Protein AF-A0A094F3H6-F1 (afdb_monomer_lite)

Radius of gyration: 15.0 Å; chains: 1; bounding box: 33×29×41 Å

Sequence (139 aa):
EIAIQAEQYRLVCSAEIEGRRPEWKEWVLVESKRRTVTVLFIMHLLFDIKPEQRARSKVGLSVLPLPAHKHLWEAATESEWIEKYDEMLRARDGRSFLRYADLMALGRGHGGDKMNDLNSWMVSGDAFGMLVLMAANSL

Foldseek 3Di:
DLVVLLVVQLLDDPCLVVLHDDQLVSVLVSLVVLLVVLVVLLVVVVVDDDPVVNVVSVSNQQPHAQRDFPQLNVPPDRVSNVVVSVVVSVVCVPPHGHGPVLLLCVLVVNNPPCVVVVVVRCVRHDPSSVVSNVSSNPD

Secondary structure (DSSP, 8-state):
-HHHHHHTTT-S-HHHHTTSPPPHHHHHHHHHHHHHHHHHHHHHHHT---HHHHHHHHHHHHTSBPPPPHHHHS--SHHHHHHHHHHHHHHHTTPPPPBHHHHHHHTTT--GGGHHHHHHHHHT--HHHHHHHHHHHH-

Structure (mmCIF, N/CA/C/O backbone):
data_AF-A0A094F3H6-F1
#
_entry.id   AF-A0A094F3H6-F1
#
loop_
_atom_site.group_PDB
_atom_site.id
_atom_site.type_symbol
_atom_site.label_atom_id
_atom_site.label_alt_id
_atom_site.label_comp_id
_atom_site.label_asym_id
_atom_site.label_entity_id
_atom_site.label_seq_id
_atom_site.pdbx_PDB_ins_code
_atom_site.Cartn_x
_atom_site.Cartn_y
_atom_site.Cartn_z
_atom_site.occupancy
_atom_site.B_iso_or_equiv
_atom_site.auth_seq_id
_atom_site.auth_comp_id
_atom_site.auth_asym_id
_atom_site.auth_atom_id
_atom_site.pdbx_PDB_model_num
ATOM 1 N N . GLU A 1 1 ? -8.931 -7.160 -20.844 1.00 39.62 1 GLU A N 1
ATOM 2 C CA . GLU A 1 1 ? -7.866 -8.172 -20.644 1.00 39.62 1 GLU A CA 1
ATOM 3 C C . GLU A 1 1 ? -6.913 -7.903 -19.477 1.00 39.62 1 GLU A C 1
ATOM 5 O O . GLU A 1 1 ? -6.710 -8.819 -18.699 1.00 39.62 1 GLU A O 1
ATOM 10 N N . ILE A 1 2 ? -6.371 -6.694 -19.263 1.00 40.31 2 ILE A N 1
ATOM 11 C CA . ILE A 1 2 ? -5.413 -6.435 -18.153 1.00 40.31 2 ILE A CA 1
ATOM 12 C C . ILE A 1 2 ? -6.094 -6.332 -16.771 1.00 40.31 2 ILE A C 1
ATOM 14 O O . ILE A 1 2 ? -5.558 -6.832 -15.785 1.00 40.31 2 ILE A O 1
ATOM 18 N N . ALA A 1 3 ? -7.311 -5.779 -16.701 1.00 45.62 3 ALA A N 1
ATOM 19 C CA . ALA A 1 3 ? -8.130 -5.795 -15.481 1.00 45.62 3 ALA A CA 1
ATOM 20 C C . ALA A 1 3 ? -8.424 -7.232 -14.996 1.00 45.62 3 ALA A C 1
ATOM 22 O O . ALA A 1 3 ? -8.399 -7.496 -13.801 1.00 45.62 3 ALA A O 1
ATOM 23 N N . ILE A 1 4 ? -8.555 -8.179 -15.935 1.00 42.59 4 ILE A N 1
ATOM 24 C CA . ILE A 1 4 ? -8.835 -9.600 -15.671 1.00 42.59 4 ILE A CA 1
ATOM 25 C C . ILE A 1 4 ? -7.625 -10.302 -15.018 1.00 42.59 4 ILE A C 1
ATOM 27 O O . ILE A 1 4 ? -7.812 -11.229 -14.235 1.00 42.59 4 ILE A O 1
ATOM 31 N N . GLN A 1 5 ? -6.385 -9.846 -15.260 1.00 44.06 5 GLN A N 1
ATOM 32 C CA . GLN A 1 5 ? -5.193 -10.435 -14.627 1.00 44.06 5 GLN A CA 1
ATOM 33 C C . GLN A 1 5 ? -4.901 -9.886 -13.225 1.00 44.06 5 GLN A C 1
ATOM 35 O O . GLN A 1 5 ? -4.447 -10.639 -12.369 1.00 44.06 5 GLN A O 1
ATOM 40 N N . ALA A 1 6 ? -5.181 -8.608 -12.950 1.00 45.03 6 ALA A N 1
ATOM 41 C CA . ALA A 1 6 ? -5.060 -8.066 -11.590 1.00 45.03 6 ALA A CA 1
ATOM 42 C C . ALA A 1 6 ? -6.150 -8.627 -10.653 1.00 45.03 6 ALA A C 1
ATOM 44 O O . ALA A 1 6 ? -5.896 -8.889 -9.475 1.00 45.03 6 ALA A O 1
ATOM 45 N N . GLU A 1 7 ? -7.337 -8.889 -11.206 1.00 45.81 7 GLU A N 1
ATOM 46 C CA . GLU A 1 7 ? -8.470 -9.518 -10.524 1.00 45.81 7 GLU A CA 1
ATOM 47 C C . GLU A 1 7 ? -8.245 -11.026 -10.274 1.00 45.81 7 GLU A C 1
ATOM 49 O O . GLU A 1 7 ? -8.686 -11.555 -9.253 1.00 45.81 7 GLU A O 1
ATOM 54 N N . GLN A 1 8 ? -7.445 -11.703 -11.115 1.00 51.12 8 GLN A N 1
ATOM 55 C CA . GLN A 1 8 ? -7.095 -13.126 -10.959 1.00 51.12 8 GLN A CA 1
ATOM 56 C C . GLN A 1 8 ? -6.306 -13.457 -9.679 1.00 51.12 8 GLN A C 1
ATOM 58 O O . GLN A 1 8 ? -6.371 -14.596 -9.217 1.00 51.12 8 GLN A O 1
ATOM 63 N N . TYR A 1 9 ? -5.596 -12.497 -9.074 1.00 57.53 9 TYR A N 1
ATOM 64 C CA . TYR A 1 9 ? -4.731 -12.766 -7.913 1.00 57.53 9 TYR A CA 1
ATOM 65 C C . TYR A 1 9 ? -5.235 -12.190 -6.583 1.00 57.53 9 TYR A C 1
ATOM 67 O O . TYR A 1 9 ? -4.590 -12.412 -5.555 1.00 57.53 9 TYR A O 1
ATOM 75 N N . ARG A 1 10 ? -6.382 -11.485 -6.564 1.00 74.50 10 ARG A N 1
ATOM 76 C CA . ARG A 1 10 ? -6.926 -10.829 -5.353 1.00 74.50 10 ARG A CA 1
ATOM 77 C C . ARG A 1 10 ? -5.860 -10.011 -4.604 1.00 74.50 10 ARG A C 1
ATOM 79 O O . ARG A 1 10 ? -5.663 -10.172 -3.400 1.00 74.50 10 ARG A O 1
ATOM 86 N N . LEU A 1 11 ? -5.132 -9.175 -5.348 1.00 85.94 11 LEU A N 1
ATOM 87 C CA . LEU A 1 11 ? -4.057 -8.317 -4.824 1.00 85.94 11 LEU A CA 1
ATOM 88 C C . LEU A 1 11 ? -4.557 -6.931 -4.388 1.00 85.94 11 LEU A C 1
ATOM 90 O O . LEU A 1 11 ? -3.771 -6.092 -3.961 1.00 85.94 11 LEU A O 1
ATOM 94 N N . VAL A 1 12 ? -5.858 -6.676 -4.479 1.00 86.81 12 VAL A N 1
ATOM 95 C CA . VAL A 1 12 ? -6.508 -5.461 -3.980 1.00 86.81 12 VAL A CA 1
ATOM 96 C C . VAL A 1 12 ? -7.836 -5.868 -3.351 1.00 86.81 12 VAL A C 1
ATOM 98 O O . VAL A 1 12 ? -8.530 -6.722 -3.907 1.00 86.81 12 VAL A O 1
ATOM 101 N N . CYS A 1 13 ? -8.179 -5.302 -2.193 1.00 90.00 13 CYS A N 1
ATOM 102 C CA . CYS A 1 13 ? -9.484 -5.538 -1.575 1.00 90.00 13 CYS A CA 1
ATOM 103 C C . CYS A 1 13 ? -10.584 -4.850 -2.396 1.00 90.00 13 CYS A C 1
ATOM 105 O O . CYS A 1 13 ? -10.386 -3.737 -2.882 1.00 90.00 13 CYS A O 1
ATOM 107 N N . SER A 1 14 ? -11.780 -5.437 -2.487 1.00 87.75 14 SER A N 1
ATOM 108 C CA . SER A 1 14 ? -12.906 -4.794 -3.188 1.00 87.75 14 SER A CA 1
ATOM 109 C C . SER A 1 14 ? -13.243 -3.420 -2.595 1.00 87.75 14 SER A C 1
ATOM 111 O O . SER A 1 14 ? -13.464 -2.465 -3.334 1.00 87.75 14 SER A O 1
ATOM 113 N N . ALA A 1 15 ? -13.169 -3.279 -1.267 1.00 90.25 15 ALA A N 1
ATOM 114 C CA . ALA A 1 15 ? -13.367 -1.990 -0.607 1.00 90.25 15 ALA A CA 1
ATOM 115 C C . ALA A 1 15 ? -12.309 -0.944 -1.011 1.00 90.25 15 ALA A C 1
ATOM 117 O O . ALA A 1 15 ? -12.667 0.211 -1.214 1.00 90.25 15 ALA A O 1
ATOM 118 N N . GLU A 1 16 ? -11.041 -1.334 -1.210 1.00 88.38 16 GLU A N 1
ATOM 119 C CA . GLU A 1 16 ? -9.990 -0.414 -1.679 1.00 88.38 16 GLU A CA 1
ATOM 120 C C . GLU A 1 16 ? -10.310 0.131 -3.081 1.00 88.38 16 GLU A C 1
ATOM 122 O O . GLU A 1 16 ? -10.097 1.317 -3.344 1.00 88.38 16 GLU A O 1
ATOM 127 N N . ILE A 1 17 ? -10.862 -0.708 -3.965 1.00 83.94 17 ILE A N 1
ATOM 128 C CA . ILE A 1 17 ? -11.283 -0.313 -5.322 1.00 83.94 17 ILE A CA 1
ATOM 129 C C . ILE A 1 17 ? -12.407 0.726 -5.255 1.00 83.94 17 ILE A C 1
ATOM 131 O O . ILE A 1 17 ? -12.401 1.703 -6.000 1.00 83.94 17 ILE A O 1
ATOM 135 N N . GLU A 1 18 ? -13.338 0.547 -4.323 1.00 86.06 18 GLU A N 1
ATOM 136 C CA . GLU A 1 18 ? -14.451 1.468 -4.081 1.00 86.06 18 GLU A CA 1
ATOM 137 C C . GLU A 1 18 ? -14.053 2.706 -3.259 1.00 86.06 18 GLU A C 1
ATOM 139 O O . GLU A 1 18 ? -14.896 3.545 -2.947 1.00 86.06 18 GLU A O 1
ATOM 144 N N . GLY A 1 19 ? -12.777 2.834 -2.875 1.00 86.25 19 GLY A N 1
ATOM 145 C CA . GLY A 1 19 ? -12.295 3.935 -2.040 1.00 86.25 19 GLY A CA 1
ATOM 146 C C . GLY A 1 19 ? -12.800 3.891 -0.595 1.00 86.25 19 GLY A C 1
ATOM 147 O O . GLY A 1 19 ? -12.777 4.911 0.091 1.00 86.25 19 GLY A O 1
ATOM 148 N N . ARG A 1 20 ? -13.244 2.722 -0.130 1.00 91.25 20 ARG A N 1
ATOM 149 C CA . ARG A 1 20 ? -13.688 2.458 1.240 1.00 91.25 20 ARG A CA 1
ATOM 150 C C . ARG A 1 20 ? -12.604 1.725 2.025 1.00 91.25 20 ARG A C 1
ATOM 152 O O . ARG A 1 20 ? -11.684 1.134 1.463 1.00 91.25 20 ARG A O 1
ATOM 159 N N . ARG A 1 21 ? -12.738 1.738 3.348 1.00 94.88 21 ARG A N 1
ATOM 160 C CA . ARG A 1 21 ? -11.886 0.943 4.230 1.00 94.88 21 ARG A CA 1
ATOM 161 C C . ARG A 1 21 ? -12.279 -0.544 4.150 1.00 94.88 21 ARG A C 1
ATOM 163 O O . ARG A 1 21 ? -13.456 -0.845 4.347 1.00 94.88 21 ARG A O 1
ATOM 170 N N . PRO A 1 22 ? -11.342 -1.458 3.852 1.00 96.06 22 PRO A N 1
ATOM 171 C CA . PRO A 1 22 ? -11.562 -2.902 3.951 1.00 96.06 22 PRO A CA 1
ATOM 172 C C . PRO A 1 22 ? -11.579 -3.396 5.403 1.00 96.06 22 PRO A C 1
ATOM 174 O O . PRO A 1 22 ? -11.209 -2.671 6.323 1.00 96.06 22 PRO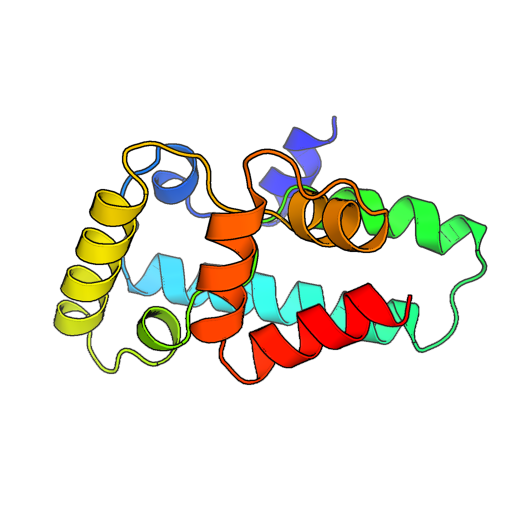 A O 1
ATOM 177 N N . GLU A 1 23 ? -11.953 -4.658 5.603 1.00 97.00 23 GLU A N 1
ATOM 178 C CA . GLU A 1 23 ? -11.761 -5.340 6.886 1.00 97.00 23 GLU A CA 1
ATOM 179 C C . GLU A 1 23 ? -10.263 -5.520 7.166 1.00 97.00 23 GLU A C 1
ATOM 181 O O . GLU A 1 23 ? -9.507 -5.924 6.276 1.00 97.00 23 GLU A O 1
ATOM 186 N N . TRP A 1 24 ? -9.815 -5.267 8.400 1.00 97.69 24 TRP A N 1
ATOM 187 C CA . TRP A 1 24 ? -8.381 -5.226 8.715 1.00 97.69 24 TRP A CA 1
ATOM 188 C C . TRP A 1 24 ? -7.665 -6.536 8.373 1.00 97.69 24 TRP A C 1
ATOM 190 O O . TRP A 1 24 ? -6.625 -6.539 7.717 1.00 97.69 24 TRP A O 1
ATOM 200 N N . LYS A 1 25 ? -8.254 -7.676 8.748 1.00 96.94 25 LYS A N 1
ATOM 201 C CA . LYS A 1 25 ? -7.673 -9.003 8.480 1.00 96.94 25 LYS A CA 1
ATOM 202 C C . LYS A 1 25 ? -7.583 -9.319 6.989 1.00 96.94 25 LYS A C 1
ATOM 204 O O . LYS A 1 25 ? -6.612 -9.935 6.549 1.00 96.94 25 LYS A O 1
ATOM 209 N N . GLU A 1 26 ? -8.587 -8.912 6.215 1.00 95.75 26 GLU A N 1
ATOM 210 C CA . GLU A 1 26 ? -8.567 -9.062 4.759 1.00 95.75 26 GLU A CA 1
ATOM 211 C C . GLU A 1 26 ? -7.453 -8.202 4.162 1.00 95.75 26 GLU A C 1
ATOM 213 O O . GLU A 1 26 ? -6.648 -8.688 3.365 1.00 95.75 26 GLU A O 1
ATOM 218 N N . TRP A 1 27 ? -7.363 -6.951 4.607 1.00 96.62 27 TRP A N 1
ATOM 219 C CA . TRP A 1 27 ? -6.353 -6.014 4.150 1.00 96.62 27 TRP A CA 1
ATOM 220 C C . TRP A 1 27 ? -4.934 -6.489 4.444 1.00 96.62 27 TRP A C 1
ATOM 222 O O . TRP A 1 27 ? -4.104 -6.491 3.541 1.00 96.62 27 TRP A O 1
ATOM 232 N N . VAL A 1 28 ? -4.658 -6.966 5.662 1.00 97.00 28 VAL A N 1
ATOM 233 C CA . VAL A 1 28 ? -3.337 -7.501 6.032 1.00 97.00 28 VAL A CA 1
ATOM 234 C C . VAL A 1 28 ? -2.954 -8.668 5.122 1.00 97.00 28 VAL A C 1
ATOM 236 O O . VAL A 1 28 ? -1.818 -8.732 4.647 1.00 97.00 28 VAL A O 1
ATOM 239 N N . LEU A 1 29 ? -3.892 -9.574 4.823 1.00 95.56 29 LEU A N 1
ATOM 240 C CA . LEU A 1 29 ? -3.648 -10.701 3.921 1.00 95.56 29 LEU A CA 1
ATOM 241 C C . LEU A 1 29 ? -3.343 -10.228 2.493 1.00 95.56 29 LEU A C 1
ATOM 243 O O . LEU A 1 29 ? -2.429 -10.747 1.848 1.00 95.56 29 LEU A O 1
ATOM 247 N N . VAL A 1 30 ? -4.109 -9.266 1.984 1.00 94.12 30 VAL A N 1
ATOM 248 C CA . VAL A 1 30 ? -3.945 -8.738 0.625 1.00 94.12 30 VAL A CA 1
ATOM 249 C C . VAL A 1 30 ? -2.656 -7.922 0.493 1.00 94.12 30 VAL A C 1
ATOM 251 O O . VAL A 1 30 ? -1.902 -8.135 -0.456 1.00 94.12 30 VAL A O 1
ATOM 254 N N . GLU A 1 31 ? -2.343 -7.064 1.461 1.00 95.38 31 GLU A N 1
ATOM 255 C CA . GLU A 1 31 ? -1.099 -6.291 1.508 1.00 95.38 31 GLU A CA 1
ATOM 256 C C . GLU A 1 31 ? 0.124 -7.210 1.620 1.00 95.38 31 GLU A C 1
ATOM 258 O O . GLU A 1 31 ? 1.104 -7.028 0.897 1.00 95.38 31 GLU A O 1
ATOM 263 N N . SER A 1 32 ? 0.038 -8.268 2.434 1.00 96.00 32 SER A N 1
ATOM 264 C CA . SER A 1 32 ? 1.068 -9.313 2.502 1.00 96.00 32 SER A CA 1
ATOM 265 C C . SER A 1 32 ? 1.321 -9.938 1.129 1.00 96.00 32 SER A C 1
ATOM 267 O O . SER A 1 32 ? 2.466 -10.011 0.682 1.00 96.00 32 SER A O 1
ATOM 269 N N . LYS A 1 33 ? 0.258 -10.332 0.414 1.00 92.69 33 LYS A N 1
ATOM 270 C CA . LYS A 1 33 ? 0.374 -10.897 -0.940 1.00 92.69 33 LYS A CA 1
ATOM 271 C C . LYS A 1 33 ? 0.994 -9.911 -1.923 1.00 92.69 33 LYS A C 1
ATOM 273 O O . LYS A 1 33 ? 1.880 -10.309 -2.679 1.00 92.69 33 LYS A O 1
ATOM 278 N N . ARG A 1 34 ? 0.568 -8.640 -1.904 1.00 91.88 34 ARG A N 1
ATOM 279 C CA . ARG A 1 34 ? 1.160 -7.580 -2.736 1.00 91.88 34 ARG A CA 1
ATOM 280 C C . ARG A 1 34 ? 2.660 -7.483 -2.496 1.00 91.88 34 ARG A C 1
ATOM 282 O O . ARG A 1 34 ? 3.432 -7.576 -3.445 1.00 91.8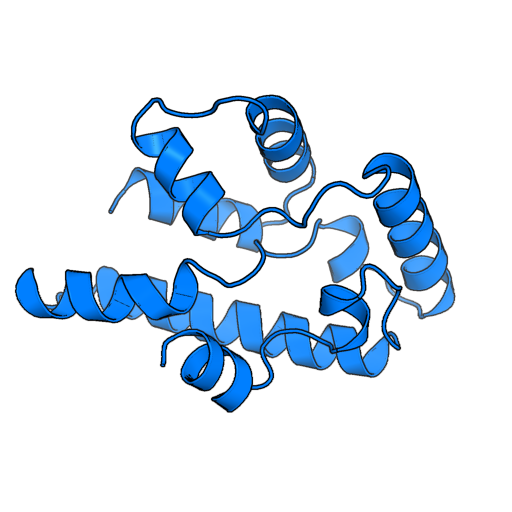8 34 ARG A O 1
ATOM 289 N N . ARG A 1 35 ? 3.078 -7.376 -1.233 1.00 94.88 35 ARG A N 1
ATOM 290 C CA . ARG A 1 35 ? 4.491 -7.279 -0.846 1.00 94.88 35 ARG A CA 1
ATOM 291 C C . ARG A 1 35 ? 5.296 -8.501 -1.296 1.00 94.88 35 ARG A C 1
ATOM 293 O O . ARG A 1 35 ? 6.382 -8.347 -1.854 1.00 94.88 35 ARG A O 1
ATOM 300 N N . THR A 1 36 ? 4.752 -9.710 -1.146 1.00 93.19 36 THR A N 1
ATOM 301 C CA . THR A 1 36 ? 5.396 -10.940 -1.635 1.00 93.19 36 THR A CA 1
ATOM 302 C C . THR A 1 36 ? 5.578 -10.932 -3.153 1.00 93.19 36 THR A C 1
ATOM 304 O O . THR A 1 36 ? 6.689 -11.153 -3.633 1.00 93.19 36 THR A O 1
ATOM 307 N N . VAL A 1 37 ? 4.519 -10.651 -3.918 1.00 88.06 37 VAL A N 1
ATOM 308 C CA . VAL A 1 37 ? 4.578 -10.614 -5.390 1.00 88.06 37 VAL A CA 1
ATOM 309 C C . VAL A 1 37 ? 5.558 -9.544 -5.869 1.00 88.06 37 VAL A C 1
ATOM 311 O O . VAL A 1 37 ? 6.364 -9.808 -6.760 1.00 88.06 37 VAL A O 1
ATOM 314 N N . THR A 1 38 ? 5.555 -8.369 -5.240 1.00 89.56 38 THR A N 1
ATOM 315 C CA . THR A 1 38 ? 6.498 -7.291 -5.548 1.00 89.56 38 THR A CA 1
ATOM 316 C C . THR A 1 38 ? 7.946 -7.712 -5.305 1.00 89.56 38 THR A C 1
ATOM 318 O O . THR A 1 38 ? 8.788 -7.465 -6.163 1.00 89.56 38 THR A O 1
ATOM 321 N N . VAL A 1 39 ? 8.272 -8.369 -4.185 1.00 91.31 39 VAL A N 1
ATOM 322 C CA . VAL A 1 39 ? 9.648 -8.846 -3.943 1.00 91.31 39 VAL A CA 1
ATOM 323 C C . VAL A 1 39 ? 10.057 -9.904 -4.952 1.00 91.31 39 VAL A C 1
ATOM 325 O O . VAL A 1 39 ? 11.154 -9.815 -5.497 1.00 91.31 39 VAL A O 1
ATOM 328 N N . LEU A 1 40 ? 9.187 -10.873 -5.243 1.00 86.56 40 LEU A N 1
ATOM 329 C CA . LEU A 1 40 ? 9.464 -11.889 -6.262 1.00 86.56 40 LEU A CA 1
ATOM 330 C C . LEU A 1 40 ? 9.737 -11.246 -7.620 1.00 86.56 40 LEU A C 1
ATOM 332 O O . LEU A 1 40 ? 10.654 -11.660 -8.325 1.00 86.56 40 LEU A O 1
ATOM 336 N N . PHE A 1 41 ? 8.989 -10.201 -7.960 1.00 82.81 41 PHE A N 1
ATOM 337 C CA . PHE A 1 41 ? 9.216 -9.438 -9.173 1.00 82.81 41 PHE A CA 1
ATOM 338 C C . PHE A 1 41 ? 10.546 -8.674 -9.155 1.00 82.81 41 PHE A C 1
ATOM 340 O O . PHE A 1 41 ? 11.285 -8.734 -10.133 1.00 82.81 41 PHE A O 1
ATOM 347 N N . ILE A 1 42 ? 10.885 -7.983 -8.062 1.00 84.75 42 ILE A N 1
ATOM 348 C CA . ILE A 1 42 ? 12.175 -7.286 -7.931 1.00 84.75 42 ILE A CA 1
ATOM 349 C C . ILE A 1 42 ? 13.325 -8.289 -8.079 1.00 84.75 42 ILE A C 1
ATOM 351 O O . ILE A 1 42 ? 14.231 -8.062 -8.875 1.00 84.75 42 ILE A O 1
ATOM 355 N N . MET A 1 43 ? 13.255 -9.432 -7.392 1.00 84.38 43 MET A N 1
ATOM 356 C CA . MET A 1 43 ? 14.239 -10.511 -7.521 1.00 84.38 43 MET A CA 1
ATOM 357 C C . MET A 1 43 ? 14.327 -11.016 -8.964 1.00 84.38 43 MET A C 1
ATOM 359 O O . MET A 1 43 ? 15.416 -11.134 -9.514 1.00 84.38 43 MET A O 1
ATOM 363 N N . HIS A 1 44 ? 13.188 -11.252 -9.611 1.00 78.25 44 HIS A N 1
ATOM 364 C CA . HIS A 1 44 ? 13.127 -11.668 -11.009 1.00 78.25 44 HIS A CA 1
ATOM 365 C C . HIS A 1 44 ? 13.772 -10.654 -11.968 1.00 78.25 44 HIS A C 1
ATOM 367 O O . HIS A 1 44 ? 14.383 -11.049 -12.958 1.00 78.25 44 HIS A O 1
ATOM 373 N N . LEU A 1 45 ? 13.670 -9.353 -11.680 1.00 76.56 45 LEU A N 1
ATOM 374 C CA . LEU A 1 45 ? 14.351 -8.318 -12.456 1.00 76.56 45 LEU A CA 1
ATOM 375 C C . LEU A 1 45 ? 15.863 -8.271 -12.202 1.00 76.56 45 LEU A C 1
ATOM 377 O O . LEU A 1 45 ? 16.607 -7.979 -13.138 1.00 76.56 45 LEU A O 1
ATOM 381 N N . LEU A 1 46 ? 16.306 -8.556 -10.975 1.00 78.25 46 LEU A N 1
ATOM 382 C CA . LEU A 1 46 ? 17.721 -8.574 -10.592 1.00 78.25 46 LEU A CA 1
ATOM 383 C C . LEU A 1 46 ? 18.465 -9.810 -11.121 1.00 78.25 46 LEU A C 1
ATOM 385 O O . LEU A 1 46 ? 19.615 -9.691 -11.530 1.00 78.25 46 LEU A O 1
ATOM 389 N N . PHE A 1 47 ? 17.817 -10.979 -11.150 1.00 76.19 47 PHE A N 1
ATOM 390 C CA . PHE A 1 47 ? 18.424 -12.264 -11.542 1.00 76.19 47 PHE A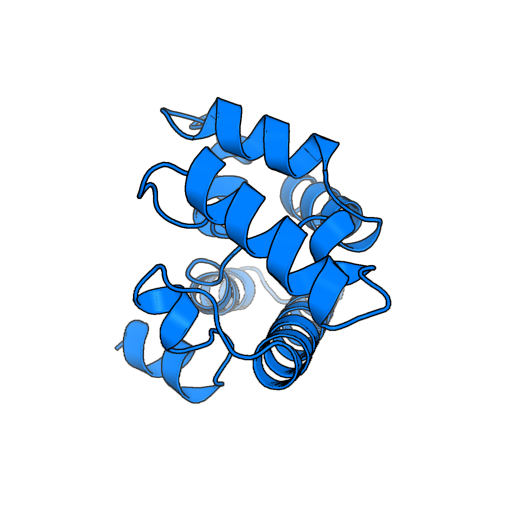 CA 1
ATOM 391 C C . PHE A 1 47 ? 18.287 -12.609 -13.037 1.00 76.19 47 PHE A C 1
ATOM 393 O O . PHE A 1 47 ? 18.343 -13.770 -13.429 1.00 76.19 47 PHE A O 1
ATOM 400 N N . ASP A 1 48 ? 18.192 -11.573 -13.867 1.00 59.06 48 ASP A N 1
ATOM 401 C CA . ASP A 1 48 ? 18.478 -11.594 -15.303 1.00 59.06 48 ASP A CA 1
ATOM 402 C C . ASP A 1 48 ? 17.487 -12.345 -16.208 1.00 59.06 48 ASP A C 1
ATOM 404 O O . ASP A 1 48 ? 17.697 -13.431 -16.752 1.00 59.06 48 ASP A O 1
ATOM 408 N N . ILE A 1 49 ? 16.380 -11.655 -16.439 1.00 56.81 49 ILE A N 1
ATOM 409 C CA . ILE A 1 49 ? 15.494 -11.875 -17.567 1.00 56.81 49 ILE A CA 1
ATOM 410 C C . ILE A 1 49 ? 15.960 -11.027 -18.757 1.00 56.81 49 ILE A C 1
ATOM 412 O O . ILE A 1 49 ? 16.095 -9.803 -18.637 1.00 56.81 49 ILE A O 1
ATOM 416 N N . LYS A 1 50 ? 16.084 -11.666 -19.932 1.00 61.25 50 LYS A N 1
ATOM 417 C CA . LYS A 1 50 ? 16.288 -10.992 -21.225 1.00 61.25 50 LYS A CA 1
ATOM 418 C C . LYS A 1 50 ? 15.337 -9.788 -21.380 1.00 61.25 50 LYS A C 1
ATOM 420 O O . LYS A 1 50 ? 14.166 -9.899 -20.994 1.00 61.25 50 LYS A O 1
ATOM 425 N N . PRO A 1 51 ? 15.772 -8.670 -21.996 1.00 59.59 51 PRO A N 1
ATOM 426 C CA . PRO A 1 51 ? 14.980 -7.439 -22.119 1.00 59.59 51 PRO A CA 1
ATOM 427 C C . PRO A 1 51 ? 13.532 -7.649 -22.594 1.00 59.59 51 PRO A C 1
ATOM 429 O O . PRO A 1 51 ? 12.614 -6.998 -22.091 1.00 59.59 51 PRO A O 1
ATOM 432 N N . GLU A 1 52 ? 13.297 -8.605 -23.498 1.00 58.59 52 GLU A N 1
ATOM 433 C CA . GLU A 1 52 ? 11.959 -8.952 -23.990 1.00 58.59 52 GLU A CA 1
ATOM 434 C C . GLU A 1 52 ? 10.980 -9.496 -22.928 1.00 58.59 52 GLU A C 1
ATOM 436 O O . GLU A 1 52 ? 9.793 -9.170 -22.993 1.00 58.59 52 GLU A O 1
ATOM 441 N N . GLN A 1 53 ? 11.417 -10.278 -21.927 1.00 59.97 53 GLN A N 1
ATOM 442 C CA . GLN A 1 53 ? 10.487 -10.755 -20.883 1.00 59.97 53 GLN A CA 1
ATOM 443 C C . GLN A 1 53 ? 10.317 -9.729 -19.752 1.00 59.97 53 GLN A C 1
ATOM 445 O O . GLN A 1 53 ? 9.285 -9.717 -19.077 1.00 59.97 53 GLN A O 1
ATOM 450 N N . ARG A 1 54 ? 11.264 -8.789 -19.605 1.00 61.38 54 ARG A N 1
ATOM 451 C CA . ARG A 1 54 ? 11.168 -7.668 -18.657 1.00 61.38 54 ARG A CA 1
ATOM 452 C C . ARG A 1 54 ? 9.964 -6.773 -18.968 1.00 61.38 54 ARG A C 1
ATOM 454 O O . ARG A 1 54 ? 9.251 -6.365 -18.054 1.00 61.38 54 ARG A O 1
ATOM 461 N N . ALA A 1 55 ? 9.703 -6.496 -20.248 1.00 57.22 55 ALA A N 1
ATOM 462 C CA . ALA A 1 55 ? 8.574 -5.667 -20.678 1.00 57.22 55 ALA A CA 1
ATOM 463 C C . ALA A 1 55 ? 7.206 -6.316 -20.389 1.00 57.22 55 ALA A C 1
ATOM 465 O O . ALA A 1 55 ? 6.289 -5.632 -19.940 1.00 57.22 55 ALA A O 1
ATOM 466 N N . ARG A 1 56 ? 7.079 -7.637 -20.583 1.00 58.91 56 ARG A N 1
ATOM 467 C CA . ARG A 1 56 ? 5.837 -8.384 -20.307 1.00 58.91 56 ARG A CA 1
ATOM 468 C C . ARG A 1 56 ? 5.510 -8.450 -18.815 1.00 58.91 56 ARG A C 1
ATOM 470 O O . ARG A 1 56 ? 4.350 -8.329 -18.441 1.00 58.91 56 ARG A O 1
ATOM 477 N N . SER A 1 57 ? 6.533 -8.577 -17.973 1.00 60.16 57 SER A N 1
ATOM 478 C CA . SER A 1 57 ? 6.373 -8.673 -16.519 1.00 60.16 57 SER A CA 1
ATOM 479 C C . SER A 1 57 ? 5.924 -7.333 -15.891 1.00 60.16 57 SER A C 1
ATOM 481 O O . SER A 1 57 ? 5.106 -7.310 -14.971 1.00 60.16 57 SER A O 1
ATOM 483 N N . LYS A 1 58 ? 6.385 -6.186 -16.424 1.00 58.78 58 LYS A N 1
ATOM 484 C CA . LYS A 1 58 ? 6.080 -4.838 -15.889 1.00 58.78 58 LYS A CA 1
ATOM 485 C C . LYS A 1 58 ? 4.587 -4.453 -15.956 1.00 58.78 58 LYS A C 1
ATOM 487 O O 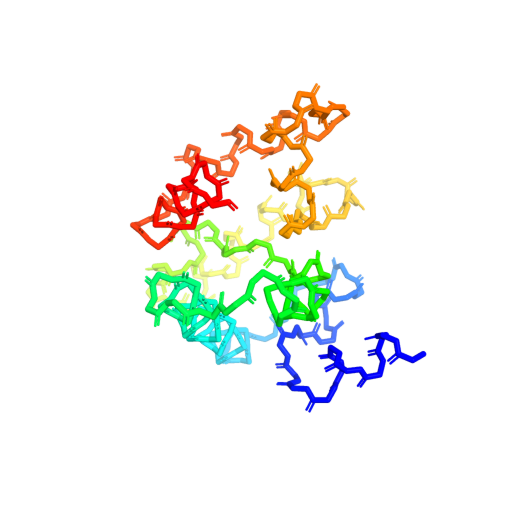. LYS A 1 58 ? 4.136 -3.656 -15.133 1.00 58.78 58 LYS A O 1
ATOM 492 N N . VAL A 1 59 ? 3.811 -5.013 -16.891 1.00 57.75 59 VAL A N 1
ATOM 493 C CA . VAL A 1 59 ? 2.391 -4.649 -17.087 1.00 57.75 59 VAL A CA 1
ATOM 494 C C . VAL A 1 59 ? 1.535 -5.031 -15.872 1.00 57.75 59 VAL A C 1
ATOM 496 O O . VAL A 1 59 ? 0.695 -4.234 -15.455 1.00 57.75 59 VAL A O 1
ATOM 499 N N . GLY A 1 60 ? 1.792 -6.188 -15.251 1.00 67.75 60 GLY A N 1
ATOM 500 C CA . GLY A 1 60 ? 0.991 -6.693 -14.128 1.00 67.75 60 GLY A CA 1
ATOM 501 C C . GLY A 1 60 ? 1.145 -5.889 -12.834 1.00 67.75 60 GLY A C 1
ATOM 502 O O . GLY A 1 60 ? 0.157 -5.633 -12.154 1.00 67.75 60 GLY A O 1
ATOM 503 N N . LEU A 1 61 ? 2.358 -5.427 -12.512 1.00 76.56 61 LEU A N 1
ATOM 504 C CA . LEU A 1 61 ? 2.576 -4.604 -11.316 1.00 76.56 61 LEU A CA 1
ATOM 505 C C . LEU A 1 61 ? 2.099 -3.164 -11.479 1.00 76.56 61 LEU A C 1
ATOM 507 O O . LEU A 1 61 ? 1.705 -2.547 -10.496 1.00 76.56 61 LEU A O 1
ATOM 511 N N . SER A 1 62 ? 2.124 -2.626 -12.702 1.00 80.81 62 SER A N 1
ATOM 512 C CA . SER A 1 62 ? 1.845 -1.207 -12.966 1.00 80.81 62 SER A CA 1
ATOM 513 C C . SER A 1 62 ? 0.491 -0.731 -12.417 1.00 80.81 62 SER A C 1
ATOM 515 O O . SER A 1 62 ? 0.361 0.426 -12.014 1.00 80.81 62 SER A O 1
ATOM 517 N N . VAL A 1 63 ? -0.495 -1.631 -12.361 1.00 81.31 63 VAL A N 1
ATOM 518 C CA . VAL A 1 63 ? -1.860 -1.355 -11.901 1.00 81.31 63 VAL A CA 1
ATOM 519 C C . VAL A 1 63 ? -2.050 -1.527 -10.393 1.00 81.31 63 VAL A C 1
ATOM 521 O O . VAL A 1 63 ? -3.051 -1.045 -9.865 1.00 81.31 63 VAL A O 1
ATOM 524 N N . LEU A 1 64 ? -1.120 -2.189 -9.699 1.00 85.81 64 LEU A N 1
ATOM 525 C CA . LEU A 1 64 ? -1.221 -2.419 -8.259 1.00 85.81 64 LEU A CA 1
ATOM 526 C C . LEU A 1 64 ? -0.937 -1.130 -7.480 1.00 85.81 64 LEU A C 1
ATOM 528 O O . LEU A 1 64 ? -0.097 -0.330 -7.915 1.00 85.81 64 LEU A O 1
ATOM 532 N N . PRO A 1 65 ? -1.600 -0.927 -6.327 1.00 90.19 65 PRO A N 1
ATOM 533 C CA . PRO A 1 65 ? -1.259 0.169 -5.439 1.00 90.19 65 PRO A CA 1
ATOM 534 C C . PRO A 1 65 ? 0.175 0.005 -4.925 1.00 90.19 65 PRO A C 1
ATOM 536 O O . PRO A 1 65 ? 0.676 -1.115 -4.789 1.00 90.19 65 PRO A O 1
ATOM 539 N N . LEU A 1 66 ? 0.834 1.127 -4.643 1.00 92.50 66 LEU A N 1
ATOM 540 C CA . LEU A 1 66 ? 2.099 1.119 -3.922 1.00 92.50 66 LEU A CA 1
ATOM 541 C C . LEU A 1 66 ? 1.906 0.493 -2.531 1.00 92.50 66 LEU A C 1
ATOM 543 O O . LEU A 1 66 ? 0.799 0.548 -1.988 1.00 92.50 66 LEU A O 1
ATOM 547 N N . PRO A 1 67 ? 2.972 -0.080 -1.945 1.00 94.56 67 PRO A N 1
ATOM 548 C CA . PRO A 1 67 ? 2.926 -0.613 -0.591 1.00 94.56 67 PRO A CA 1
ATOM 549 C C . PRO A 1 67 ? 2.392 0.419 0.395 1.00 94.56 67 PRO A C 1
ATOM 551 O O . PRO A 1 67 ? 2.660 1.617 0.266 1.00 94.56 67 PRO A O 1
ATOM 554 N N . ALA A 1 68 ? 1.659 -0.057 1.391 1.00 95.00 68 ALA A N 1
ATOM 555 C CA . ALA A 1 68 ? 1.061 0.797 2.401 1.00 95.00 68 ALA A CA 1
ATOM 556 C C . ALA A 1 68 ? 2.108 1.602 3.186 1.00 95.00 68 ALA A C 1
ATOM 558 O O . ALA A 1 68 ? 3.255 1.175 3.342 1.00 95.00 68 ALA A O 1
ATOM 559 N N . HIS A 1 69 ? 1.685 2.743 3.735 1.00 94.50 69 HIS A N 1
ATOM 560 C CA . HIS A 1 69 ? 2.503 3.512 4.670 1.00 94.50 69 HIS A CA 1
ATOM 561 C C . HIS A 1 69 ? 2.833 2.681 5.913 1.00 94.50 69 HIS A C 1
ATOM 563 O O . HIS A 1 69 ? 2.032 1.854 6.361 1.00 94.50 69 HIS A O 1
ATOM 569 N N . LYS A 1 70 ? 3.989 2.970 6.513 1.00 96.00 70 LYS A N 1
ATOM 570 C CA . LYS A 1 70 ? 4.514 2.304 7.706 1.00 96.00 70 LYS A CA 1
ATOM 571 C C . LYS A 1 70 ? 3.473 2.195 8.818 1.00 96.00 70 LYS A C 1
ATOM 573 O O . LYS A 1 70 ? 3.255 1.115 9.346 1.00 96.00 70 LYS A O 1
ATOM 578 N N . HIS A 1 71 ? 2.776 3.290 9.112 1.00 95.38 71 HIS A N 1
ATOM 579 C CA . HIS A 1 71 ? 1.785 3.340 10.188 1.00 95.38 71 HIS A CA 1
ATOM 580 C C . HIS A 1 71 ? 0.556 2.441 9.952 1.00 95.38 71 HIS A C 1
ATOM 582 O O . HIS A 1 71 ? -0.115 2.083 10.909 1.00 95.38 71 HIS A O 1
ATOM 588 N N . LEU A 1 72 ? 0.229 2.087 8.700 1.00 96.38 72 LEU A N 1
ATOM 589 C CA . LEU A 1 72 ? -0.828 1.110 8.407 1.00 96.38 72 LEU A CA 1
ATOM 590 C C . LEU A 1 72 ? -0.301 -0.316 8.518 1.00 96.38 72 LEU A C 1
ATOM 592 O O . LEU A 1 72 ? -0.992 -1.190 9.028 1.00 96.38 72 LEU A O 1
ATOM 596 N N . TRP A 1 73 ? 0.907 -0.563 8.017 1.00 97.06 73 TRP A N 1
ATOM 597 C CA . TRP A 1 73 ? 1.495 -1.899 8.031 1.00 97.06 73 TRP A CA 1
ATOM 598 C C . TRP A 1 73 ? 1.891 -2.361 9.440 1.00 97.06 73 TRP A C 1
ATOM 600 O O . TRP A 1 73 ? 1.727 -3.531 9.769 1.00 97.06 73 TRP A O 1
ATOM 610 N N . GLU A 1 74 ? 2.391 -1.447 10.271 1.00 96.12 74 GLU A N 1
ATOM 611 C CA . GLU A 1 74 ? 2.893 -1.740 11.619 1.00 96.12 74 GLU A CA 1
ATOM 612 C C . GLU A 1 74 ? 1.839 -1.584 12.726 1.00 96.12 74 GLU A C 1
ATOM 614 O O . GLU A 1 74 ? 2.163 -1.802 13.892 1.00 96.12 74 GLU A O 1
ATOM 619 N N . ALA A 1 75 ? 0.593 -1.230 12.388 1.00 97.50 75 ALA A N 1
ATOM 620 C CA . ALA A 1 75 ? -0.483 -1.117 13.370 1.00 97.50 75 ALA A CA 1
ATOM 621 C C . ALA A 1 75 ? -0.666 -2.445 14.126 1.00 97.50 75 ALA A C 1
ATOM 623 O O . ALA A 1 75 ? -0.893 -3.497 13.522 1.00 97.50 75 ALA A O 1
ATOM 624 N N . ALA A 1 76 ? -0.578 -2.401 15.456 1.00 95.75 76 ALA A N 1
ATOM 625 C CA . ALA A 1 76 ? -0.577 -3.596 16.299 1.00 95.75 76 ALA A CA 1
ATOM 626 C C . ALA A 1 76 ? -1.990 -4.139 16.552 1.00 95.75 76 ALA A C 1
ATOM 628 O O . ALA A 1 76 ? -2.163 -5.306 16.914 1.00 95.75 76 ALA A O 1
ATOM 629 N N . THR A 1 77 ? -3.007 -3.291 16.386 1.00 98.19 77 THR A N 1
ATOM 630 C CA . THR A 1 77 ? -4.408 -3.624 16.660 1.00 98.19 77 THR A CA 1
ATOM 631 C C . THR A 1 77 ? -5.337 -3.151 15.548 1.00 98.19 77 THR A C 1
ATOM 633 O O . THR A 1 77 ? -5.039 -2.200 14.827 1.00 98.19 77 THR A O 1
ATOM 636 N N . GLU A 1 78 ? -6.508 -3.784 15.458 1.00 98.19 78 GLU A N 1
ATOM 637 C CA . GLU A 1 78 ? -7.555 -3.408 14.504 1.00 98.19 78 GLU A CA 1
ATOM 638 C C . GLU A 1 78 ? -8.014 -1.966 14.704 1.00 98.19 78 GLU A C 1
ATOM 640 O O . GLU A 1 78 ? -8.165 -1.228 13.737 1.00 98.19 78 GLU A O 1
ATOM 645 N N . SER A 1 79 ? -8.186 -1.548 15.961 1.00 98.31 79 SER A N 1
ATOM 646 C CA . SER A 1 79 ? -8.616 -0.194 16.311 1.00 98.31 79 SER A CA 1
ATOM 647 C C . SER A 1 79 ? -7.606 0.865 15.869 1.00 98.31 79 SER A C 1
ATOM 649 O O . SER A 1 79 ? -7.997 1.876 15.290 1.00 98.31 79 SER A O 1
ATOM 651 N N . GLU A 1 80 ? -6.312 0.621 16.101 1.00 98.25 80 GLU A N 1
ATOM 652 C CA . GLU A 1 80 ? -5.234 1.503 15.639 1.00 98.25 80 GLU A CA 1
ATOM 653 C C . GLU A 1 80 ? -5.208 1.579 14.109 1.00 98.25 80 GLU A C 1
ATOM 655 O O . GLU A 1 80 ? -5.141 2.665 13.531 1.00 98.25 80 GLU A O 1
ATOM 660 N N . TRP A 1 81 ? -5.321 0.431 13.439 1.00 98.44 81 TRP A N 1
ATOM 661 C CA . TRP A 1 81 ? -5.358 0.382 11.983 1.00 98.44 81 TRP A CA 1
ATOM 662 C C . TRP A 1 81 ? -6.566 1.137 11.413 1.00 98.44 81 TRP A C 1
ATOM 664 O O . TRP A 1 81 ? -6.415 1.900 10.461 1.00 98.44 81 TRP A O 1
ATOM 674 N N . ILE A 1 82 ? -7.746 0.976 12.019 1.00 98.31 82 ILE A N 1
ATOM 675 C CA . ILE A 1 82 ? -8.991 1.678 11.674 1.00 98.31 82 ILE A CA 1
ATOM 676 C C . ILE A 1 82 ? -8.787 3.194 11.709 1.00 98.31 82 ILE A C 1
ATOM 678 O O . ILE A 1 82 ? -9.113 3.873 10.732 1.00 98.31 82 ILE A O 1
ATOM 682 N N . GLU A 1 83 ? -8.232 3.715 12.805 1.00 98.12 83 GLU A N 1
ATOM 683 C CA . GLU A 1 83 ? -7.958 5.144 12.971 1.00 98.12 83 GLU A CA 1
ATOM 684 C C . GLU A 1 83 ? -7.032 5.654 11.860 1.00 98.12 83 GLU A C 1
ATOM 686 O O . GLU A 1 83 ? -7.372 6.598 11.141 1.00 98.12 83 GLU A O 1
ATOM 691 N N . LYS A 1 84 ? -5.898 4.973 11.657 1.00 96.81 84 LYS A N 1
ATOM 692 C CA . LYS A 1 84 ? -4.888 5.354 10.661 1.00 96.81 84 LYS A CA 1
ATOM 693 C C . LYS A 1 84 ? -5.403 5.256 9.227 1.00 96.81 84 LYS A C 1
ATOM 695 O O . LYS A 1 84 ? -5.028 6.067 8.377 1.00 96.81 84 LYS A O 1
ATOM 700 N N . TYR A 1 85 ? -6.252 4.276 8.933 1.00 96.31 85 TYR A N 1
ATOM 701 C CA . TYR A 1 85 ? -6.828 4.109 7.603 1.00 96.31 85 TYR A CA 1
ATOM 702 C C . TYR A 1 85 ? -7.846 5.206 7.300 1.00 96.31 85 TYR A C 1
ATOM 704 O O . TYR A 1 85 ? -7.839 5.765 6.202 1.00 96.31 85 TYR A O 1
ATOM 712 N N . ASP A 1 86 ? -8.682 5.570 8.274 1.00 96.06 86 ASP A N 1
ATOM 713 C CA . ASP A 1 86 ? -9.645 6.660 8.113 1.00 96.06 86 ASP A CA 1
ATOM 714 C C . ASP A 1 86 ? -8.943 8.013 7.956 1.00 96.06 86 ASP A C 1
ATOM 716 O O . ASP A 1 86 ? -9.354 8.826 7.128 1.00 96.06 86 ASP A O 1
ATOM 720 N N . GLU A 1 87 ? -7.865 8.257 8.706 1.00 94.50 87 GLU A N 1
ATOM 721 C CA . GLU A 1 87 ? -6.997 9.428 8.518 1.00 94.50 87 GLU A CA 1
ATOM 722 C C . GLU A 1 87 ? -6.437 9.493 7.093 1.00 94.50 87 GLU A C 1
ATOM 724 O O . GLU A 1 87 ? -6.554 10.528 6.432 1.00 94.50 87 GLU A O 1
ATOM 729 N N . MET A 1 88 ? -5.893 8.381 6.586 1.00 92.12 88 MET A N 1
ATOM 730 C CA . MET A 1 88 ? -5.385 8.294 5.216 1.00 92.12 88 MET A CA 1
ATOM 731 C C . MET A 1 88 ? -6.490 8.568 4.182 1.00 92.12 88 MET A C 1
ATOM 733 O O . MET A 1 88 ? -6.269 9.337 3.246 1.00 92.12 88 MET A O 1
ATOM 737 N N . LEU A 1 89 ? -7.680 7.975 4.336 1.00 92.19 89 LEU A N 1
ATOM 738 C CA . LEU A 1 89 ? -8.802 8.201 3.417 1.00 92.19 89 LEU A CA 1
ATOM 739 C C . LEU A 1 89 ? -9.241 9.670 3.396 1.00 92.19 89 LEU A C 1
ATOM 741 O O . LEU A 1 89 ? -9.470 10.214 2.314 1.00 92.19 89 L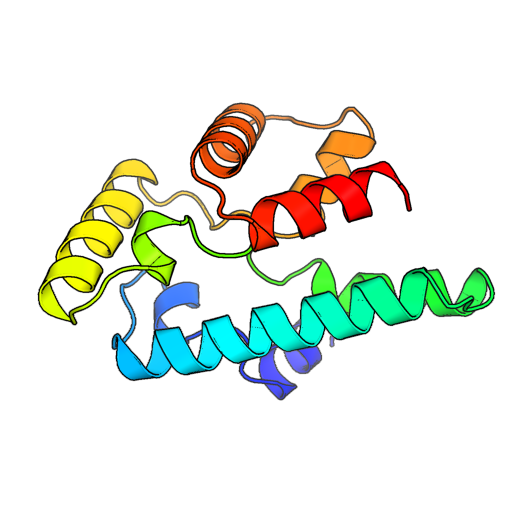EU A O 1
ATOM 745 N N . ARG A 1 90 ? -9.311 10.323 4.565 1.00 92.31 90 ARG A N 1
ATOM 746 C CA . ARG A 1 90 ? -9.628 11.757 4.673 1.00 92.31 90 ARG A CA 1
ATOM 747 C C . ARG A 1 90 ? -8.559 12.620 4.007 1.00 92.31 90 ARG A C 1
ATOM 749 O O . ARG A 1 90 ? -8.900 13.479 3.205 1.00 92.31 90 ARG A O 1
ATOM 756 N N . ALA A 1 91 ? -7.279 12.369 4.287 1.00 88.19 91 ALA A N 1
ATOM 757 C CA . ALA A 1 91 ? -6.166 13.121 3.698 1.00 88.19 91 ALA A CA 1
ATOM 758 C C . ALA A 1 91 ? -6.107 12.989 2.165 1.00 88.19 91 ALA A C 1
ATOM 760 O O . ALA A 1 91 ? -5.666 13.895 1.453 1.00 88.19 91 ALA A O 1
ATOM 761 N N . ARG A 1 92 ? -6.566 11.851 1.640 1.00 85.19 92 ARG A N 1
ATOM 762 C CA . ARG A 1 92 ? -6.623 11.596 0.204 1.00 85.19 92 ARG A CA 1
ATOM 763 C C . ARG A 1 92 ? -7.729 12.383 -0.498 1.00 85.19 92 ARG A C 1
ATOM 765 O O . ARG A 1 92 ? -7.579 12.643 -1.687 1.00 85.19 92 ARG A O 1
ATOM 772 N N . ASP A 1 93 ? -8.795 12.761 0.204 1.00 87.44 93 ASP A N 1
ATOM 773 C CA . ASP A 1 93 ? -9.907 13.561 -0.331 1.00 87.44 93 ASP A CA 1
ATOM 774 C C . ASP A 1 93 ? -10.446 13.020 -1.672 1.00 87.44 93 ASP A C 1
ATOM 776 O O . ASP A 1 93 ? -10.484 13.690 -2.700 1.00 87.44 93 ASP A O 1
ATOM 780 N N . GLY A 1 94 ? -10.739 11.715 -1.711 1.00 83.19 94 GLY A N 1
ATOM 781 C CA . GLY A 1 94 ? -11.277 11.052 -2.906 1.00 83.19 94 GLY A CA 1
ATOM 782 C C . GLY A 1 94 ? -10.281 10.797 -4.049 1.00 83.19 94 GLY A C 1
ATOM 783 O O . GLY A 1 94 ? -10.634 10.093 -4.996 1.00 83.19 94 GLY A O 1
ATOM 784 N N . ARG A 1 95 ? -9.028 11.274 -3.967 1.00 84.50 95 ARG A N 1
ATOM 785 C CA . ARG A 1 95 ? -7.980 10.964 -4.966 1.00 84.50 95 ARG A CA 1
ATOM 786 C C . ARG A 1 95 ? -7.732 9.453 -5.065 1.00 84.50 95 ARG A C 1
ATOM 788 O O . ARG A 1 95 ? -8.017 8.706 -4.139 1.00 84.50 95 ARG A O 1
ATOM 795 N N . SER A 1 96 ? -7.205 8.961 -6.183 1.00 83.06 96 SER A N 1
ATOM 796 C CA . SER A 1 96 ? -6.894 7.529 -6.338 1.00 83.06 96 SER A CA 1
ATOM 797 C C . SER A 1 96 ? -5.683 7.111 -5.494 1.00 83.06 96 SER A C 1
ATOM 799 O O . SER A 1 96 ? -4.769 7.914 -5.318 1.00 83.06 96 SER A O 1
ATOM 801 N N . PHE A 1 97 ? -5.602 5.842 -5.076 1.00 86.44 97 PHE A N 1
ATOM 802 C CA . PHE A 1 97 ? -4.352 5.281 -4.546 1.00 86.44 97 PHE A CA 1
ATOM 803 C C . PHE A 1 97 ? -3.194 5.451 -5.543 1.00 86.44 97 PHE A C 1
ATOM 805 O O . PHE A 1 97 ? -3.382 5.317 -6.757 1.00 86.44 97 PHE A O 1
ATOM 812 N N . LEU A 1 98 ? -1.994 5.721 -5.022 1.00 89.69 98 LEU A N 1
ATOM 813 C CA . LEU A 1 98 ? -0.766 5.684 -5.813 1.00 89.69 98 LEU A CA 1
ATOM 814 C C . LEU A 1 98 ? -0.492 4.257 -6.271 1.00 89.69 98 LEU A C 1
ATOM 816 O O . LEU A 1 98 ? -0.664 3.320 -5.497 1.00 89.69 98 LEU A O 1
ATOM 820 N N . ARG A 1 99 ? -0.041 4.099 -7.513 1.00 90.44 99 ARG A N 1
ATOM 821 C CA . ARG A 1 99 ? 0.284 2.808 -8.131 1.00 90.44 99 ARG A CA 1
ATOM 822 C C . ARG A 1 99 ? 1.745 2.746 -8.547 1.00 90.44 99 ARG A C 1
ATOM 824 O O . ARG A 1 99 ? 2.394 3.777 -8.715 1.00 90.44 99 ARG A O 1
ATOM 831 N N . TYR A 1 100 ? 2.245 1.545 -8.830 1.00 89.25 100 TYR A N 1
ATOM 832 C CA . TYR A 1 100 ? 3.593 1.385 -9.390 1.00 89.25 100 TYR A CA 1
ATOM 833 C C . TYR A 1 100 ? 3.788 2.167 -10.695 1.00 89.25 100 TYR A C 1
ATOM 835 O O . TYR A 1 100 ? 4.867 2.707 -10.914 1.00 89.25 100 TYR A O 1
ATOM 843 N N . ALA A 1 101 ? 2.759 2.296 -11.542 1.00 86.06 101 ALA A N 1
ATOM 844 C CA . ALA A 1 101 ? 2.836 3.148 -12.732 1.00 86.06 101 ALA A CA 1
ATOM 845 C C . ALA A 1 101 ? 3.155 4.617 -12.400 1.00 86.06 101 ALA A C 1
ATOM 847 O O . ALA A 1 101 ? 3.913 5.249 -13.133 1.00 86.06 101 ALA A O 1
ATOM 848 N N . ASP A 1 102 ? 2.613 5.136 -11.294 1.00 88.88 102 ASP A N 1
ATOM 849 C CA . ASP A 1 102 ? 2.845 6.516 -10.861 1.00 88.88 102 ASP A CA 1
ATOM 850 C C . ASP A 1 102 ? 4.304 6.694 -10.393 1.00 88.88 102 ASP A C 1
ATOM 852 O O . ASP A 1 102 ? 4.964 7.661 -10.767 1.00 88.88 102 ASP A O 1
ATOM 856 N N . LEU A 1 103 ? 4.851 5.711 -9.667 1.00 88.75 103 LEU A N 1
ATOM 857 C CA . LEU A 1 103 ? 6.264 5.698 -9.267 1.00 88.75 103 LEU A CA 1
ATOM 858 C C . LEU A 1 103 ? 7.211 5.602 -10.479 1.00 88.75 103 LEU A C 1
ATOM 860 O O . LEU A 1 103 ? 8.196 6.331 -10.563 1.00 88.75 103 LEU A O 1
ATOM 864 N N . MET A 1 104 ? 6.899 4.747 -11.457 1.00 84.12 104 MET A N 1
ATOM 865 C CA . MET A 1 104 ? 7.713 4.602 -12.673 1.00 84.12 104 MET A CA 1
ATOM 866 C C . MET A 1 104 ? 7.673 5.850 -13.570 1.00 84.12 104 MET A C 1
ATOM 868 O O . MET A 1 104 ? 8.614 6.085 -14.331 1.00 84.12 104 MET A O 1
ATOM 872 N N . ALA A 1 105 ? 6.600 6.645 -13.510 1.00 83.00 105 ALA A N 1
ATOM 873 C CA . ALA A 1 105 ? 6.509 7.921 -14.218 1.00 83.00 105 ALA A CA 1
ATOM 874 C C . ALA A 1 105 ? 7.450 8.980 -13.617 1.00 83.00 105 ALA A C 1
ATOM 876 O O . ALA A 1 105 ? 8.055 9.760 -14.359 1.00 83.00 105 ALA A O 1
ATOM 877 N N . LEU A 1 106 ? 7.655 8.953 -12.295 1.00 76.19 106 LEU A N 1
ATOM 878 C CA . LEU A 1 106 ? 8.578 9.850 -11.596 1.00 76.19 106 LEU A CA 1
ATOM 879 C C . LEU A 1 106 ? 10.031 9.646 -12.048 1.00 76.19 106 LEU A C 1
ATOM 881 O O . LEU A 1 106 ? 10.702 10.619 -12.384 1.00 76.19 106 LEU A O 1
ATOM 885 N N . GLY A 1 107 ? 10.482 8.393 -12.183 1.00 69.12 107 GLY A N 1
ATOM 886 C CA . GLY A 1 107 ? 11.816 8.074 -12.719 1.00 69.12 107 GLY A CA 1
ATOM 887 C C . GLY A 1 107 ? 12.049 8.557 -14.160 1.00 69.12 107 GLY A C 1
ATOM 888 O O . GLY A 1 107 ? 13.187 8.682 -14.602 1.00 69.12 107 GLY A O 1
ATOM 889 N N . ARG A 1 108 ? 10.977 8.881 -14.898 1.00 73.50 108 ARG A N 1
ATOM 890 C CA . ARG A 1 108 ? 11.028 9.452 -16.256 1.00 73.50 108 ARG A CA 1
ATOM 891 C C . ARG A 1 108 ? 10.869 10.976 -16.278 1.00 73.50 108 ARG A C 1
ATOM 893 O O . ARG A 1 108 ? 10.651 11.536 -17.350 1.00 73.50 108 ARG A O 1
ATOM 900 N N . GLY A 1 109 ? 10.903 11.645 -15.124 1.00 68.00 109 GLY A N 1
ATOM 901 C CA . GLY A 1 109 ? 10.717 13.096 -15.014 1.00 68.00 109 GLY A CA 1
ATOM 902 C C . GLY A 1 109 ? 9.269 13.570 -15.185 1.00 68.00 109 GLY A C 1
ATOM 903 O O . GLY A 1 109 ? 9.036 14.761 -15.355 1.00 68.00 109 GLY A O 1
ATOM 904 N N . HIS A 1 110 ? 8.290 12.660 -15.136 1.00 66.44 110 HIS A N 1
ATOM 905 C CA . HIS A 1 110 ? 6.866 12.955 -15.324 1.00 66.44 110 HIS A CA 1
ATOM 906 C C . HIS A 1 110 ? 6.096 12.798 -14.000 1.00 66.44 110 HIS A C 1
ATOM 908 O O . HIS A 1 110 ? 5.190 11.977 -13.890 1.00 66.44 110 HIS A O 1
ATOM 914 N N . GLY A 1 111 ? 6.476 13.566 -12.971 1.00 61.47 111 GLY A N 1
ATOM 915 C CA . GLY A 1 111 ? 5.835 13.511 -11.645 1.00 61.47 111 GLY A CA 1
ATOM 916 C C . GLY A 1 111 ? 4.404 14.070 -11.607 1.00 61.47 111 GLY A C 1
ATOM 917 O O . GLY A 1 111 ? 3.589 13.610 -10.806 1.00 61.47 111 GLY A O 1
ATOM 918 N N . GLY A 1 112 ? 4.087 15.018 -12.500 1.00 71.25 112 GLY A N 1
ATOM 919 C CA . GLY A 1 112 ? 2.755 15.617 -12.651 1.00 71.25 112 GLY A CA 1
ATOM 920 C C . GLY A 1 112 ? 2.107 16.042 -11.326 1.00 71.25 112 GLY A C 1
ATOM 921 O O . GLY A 1 112 ? 2.788 16.401 -10.364 1.00 71.25 112 GLY A O 1
ATOM 922 N N . ASP A 1 113 ? 0.782 15.932 -11.263 1.00 75.06 113 ASP A N 1
ATOM 923 C CA . ASP A 1 113 ? -0.026 16.312 -10.094 1.00 75.06 113 ASP A CA 1
ATOM 924 C C . ASP A 1 113 ? 0.150 15.373 -8.885 1.00 75.06 113 ASP A C 1
ATOM 926 O O . ASP A 1 113 ? -0.267 15.694 -7.773 1.00 75.06 113 ASP A O 1
ATOM 930 N N . LYS A 1 114 ? 0.785 14.207 -9.075 1.00 82.62 114 LYS A N 1
ATOM 931 C CA . LYS A 1 114 ? 0.975 13.181 -8.033 1.00 82.62 114 LYS A CA 1
ATOM 932 C C . LYS A 1 114 ? 2.294 13.305 -7.275 1.00 82.62 114 LYS A C 1
ATOM 934 O O . LYS A 1 114 ? 2.536 12.531 -6.352 1.00 82.62 114 LYS A O 1
ATOM 939 N N . MET A 1 115 ? 3.144 14.269 -7.632 1.00 84.31 115 MET A N 1
ATOM 940 C CA . MET A 1 115 ? 4.461 14.454 -7.015 1.00 84.31 115 MET A CA 1
ATOM 941 C C . MET A 1 115 ? 4.375 14.647 -5.494 1.00 84.31 115 MET A C 1
ATOM 943 O O . MET A 1 115 ? 5.141 14.045 -4.745 1.00 84.31 115 MET A O 1
ATOM 947 N N . ASN A 1 116 ? 3.414 15.446 -5.024 1.00 85.44 116 ASN A N 1
ATOM 948 C CA . ASN A 1 116 ? 3.224 15.688 -3.592 1.00 85.44 116 ASN A CA 1
ATOM 949 C C . ASN A 1 116 ? 2.787 14.420 -2.846 1.00 85.44 116 ASN A C 1
ATOM 951 O O . ASN A 1 116 ? 3.283 14.148 -1.753 1.00 85.44 116 ASN A O 1
ATOM 955 N N . ASP A 1 117 ? 1.922 13.614 -3.461 1.00 86.62 117 ASP A N 1
ATOM 956 C CA . ASP A 1 117 ? 1.462 12.349 -2.885 1.00 86.62 117 ASP A CA 1
ATOM 957 C C . ASP A 1 117 ? 2.597 11.320 -2.843 1.00 86.62 117 ASP A C 1
ATOM 959 O O . ASP A 1 117 ? 2.776 10.640 -1.836 1.00 86.62 117 ASP A O 1
ATOM 963 N N . LEU A 1 118 ? 3.418 11.247 -3.897 1.00 88.44 118 LEU A N 1
ATOM 964 C CA . LEU A 1 118 ? 4.609 10.392 -3.939 1.00 88.44 118 LEU A CA 1
ATOM 965 C C . LEU A 1 118 ? 5.649 10.801 -2.891 1.00 88.44 118 LEU A C 1
ATOM 967 O O . LEU A 1 118 ? 6.220 9.934 -2.232 1.00 88.44 118 LEU A O 1
ATOM 971 N N . ASN A 1 119 ? 5.861 12.104 -2.688 1.00 88.56 119 ASN A N 1
ATOM 972 C CA . ASN A 1 119 ? 6.733 12.605 -1.627 1.00 88.56 119 ASN A CA 1
ATOM 973 C C . ASN A 1 119 ? 6.200 12.223 -0.238 1.00 88.56 119 ASN A C 1
ATOM 975 O O . ASN A 1 119 ? 6.965 11.758 0.605 1.00 88.56 119 ASN A O 1
ATOM 979 N N . SER A 1 120 ? 4.891 12.369 -0.008 1.00 88.69 120 SER A N 1
ATOM 980 C CA . SER A 1 120 ? 4.249 11.955 1.245 1.00 88.69 120 SER A CA 1
ATOM 981 C C . SER A 1 120 ? 4.394 10.449 1.492 1.00 88.69 120 SER A C 1
ATOM 983 O O . SER A 1 120 ? 4.756 10.037 2.599 1.00 88.69 120 SER A O 1
ATOM 985 N N . TRP A 1 121 ? 4.192 9.639 0.449 1.00 91.38 121 TRP A N 1
ATOM 986 C CA . TRP A 1 121 ? 4.384 8.192 0.493 1.00 91.38 121 TRP A CA 1
ATOM 987 C C . TRP A 1 121 ? 5.828 7.814 0.824 1.00 91.38 121 TRP A C 1
ATOM 989 O O . TRP A 1 121 ? 6.059 6.992 1.707 1.00 91.38 121 TRP A O 1
ATOM 999 N N . MET A 1 122 ? 6.804 8.459 0.183 1.00 89.06 122 MET A N 1
ATOM 1000 C CA . MET A 1 122 ? 8.227 8.215 0.422 1.00 89.06 122 MET A CA 1
ATOM 1001 C C . MET A 1 122 ? 8.625 8.514 1.873 1.00 89.06 122 MET A C 1
ATOM 1003 O O . MET A 1 122 ? 9.341 7.725 2.484 1.00 89.06 122 MET A O 1
ATOM 1007 N N . VAL A 1 123 ? 8.139 9.619 2.446 1.00 89.19 123 VAL A N 1
ATOM 1008 C CA . VAL A 1 123 ? 8.418 9.991 3.847 1.00 89.19 123 VAL A CA 1
ATOM 1009 C C . VAL A 1 123 ? 7.763 9.022 4.835 1.00 89.19 123 VAL A C 1
ATOM 1011 O O . VAL A 1 123 ? 8.317 8.751 5.897 1.00 89.19 123 VAL A O 1
ATOM 1014 N N . SER A 1 124 ? 6.596 8.486 4.480 1.00 89.75 124 SER A N 1
ATOM 1015 C CA . SER A 1 124 ? 5.796 7.611 5.346 1.00 89.75 124 SER A CA 1
ATOM 1016 C C . SER A 1 124 ? 6.042 6.118 5.096 1.00 89.75 124 SER A C 1
ATOM 1018 O O . SER A 1 124 ? 5.355 5.278 5.681 1.00 89.75 124 SER A O 1
ATOM 1020 N N . GLY A 1 125 ? 6.979 5.777 4.209 1.00 89.00 125 GLY A N 1
ATOM 1021 C CA . GLY A 1 125 ? 7.295 4.409 3.817 1.00 89.00 125 GLY A CA 1
ATOM 1022 C C . GLY A 1 125 ? 8.056 3.644 4.899 1.00 89.00 125 GLY A C 1
ATOM 1023 O O . GLY A 1 125 ? 8.844 4.204 5.661 1.00 89.00 125 GLY A O 1
ATOM 1024 N N . ASP A 1 126 ? 7.832 2.335 4.964 1.00 93.62 126 ASP A N 1
ATOM 1025 C CA . ASP A 1 126 ? 8.659 1.427 5.756 1.00 93.62 126 ASP A CA 1
ATOM 1026 C C . ASP A 1 126 ? 9.886 0.946 4.953 1.00 93.62 126 ASP A C 1
ATOM 1028 O O . ASP A 1 126 ? 10.136 1.371 3.820 1.00 93.62 126 ASP A O 1
ATOM 1032 N N . ALA A 1 127 ? 10.669 0.028 5.529 1.00 93.81 127 ALA A N 1
ATOM 1033 C CA . ALA A 1 127 ? 11.830 -0.552 4.851 1.00 93.81 127 ALA A CA 1
ATOM 1034 C C . ALA A 1 127 ? 11.466 -1.226 3.511 1.00 93.81 127 ALA A C 1
ATOM 1036 O O . ALA A 1 127 ? 12.277 -1.243 2.584 1.00 93.81 127 ALA A O 1
ATOM 1037 N N . PHE A 1 128 ? 10.240 -1.746 3.384 1.00 95.12 128 PHE A N 1
ATOM 1038 C CA . PHE A 1 128 ? 9.751 -2.337 2.144 1.00 95.12 128 PHE A CA 1
ATOM 1039 C C . PHE A 1 128 ? 9.468 -1.267 1.081 1.00 95.12 128 PHE A C 1
ATOM 1041 O O . PHE A 1 128 ? 9.871 -1.422 -0.073 1.00 95.12 128 PHE A O 1
ATOM 1048 N N . GLY A 1 129 ? 8.825 -0.161 1.460 1.00 93.69 129 GLY A N 1
ATOM 1049 C CA . GLY A 1 129 ? 8.644 1.001 0.587 1.00 93.69 129 GLY A CA 1
ATOM 1050 C C . GLY A 1 129 ? 9.977 1.534 0.051 1.00 93.69 129 GLY A C 1
ATOM 1051 O O . GLY A 1 129 ? 10.103 1.794 -1.147 1.00 93.69 129 GLY A O 1
ATOM 1052 N N . MET A 1 130 ? 11.009 1.584 0.900 1.00 92.81 130 MET A N 1
ATOM 1053 C CA . MET A 1 130 ? 12.362 1.9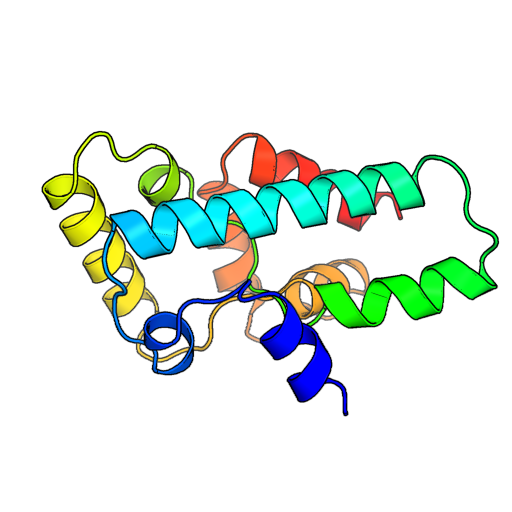83 0.488 1.00 92.81 130 MET A CA 1
ATOM 1054 C C . MET A 1 130 ? 12.997 0.997 -0.498 1.00 92.81 130 MET A C 1
ATOM 1056 O O . MET A 1 130 ? 13.593 1.424 -1.485 1.00 92.81 130 MET A O 1
ATOM 1060 N N . LEU A 1 131 ? 12.831 -0.315 -0.290 1.00 93.19 131 LEU A N 1
ATOM 1061 C CA . LEU A 1 131 ? 13.269 -1.330 -1.256 1.00 93.19 131 LEU A CA 1
ATOM 1062 C C . LEU A 1 131 ? 12.621 -1.113 -2.631 1.00 93.19 131 LEU A C 1
ATOM 1064 O O . LEU A 1 131 ? 13.309 -1.156 -3.651 1.00 93.19 131 LEU A O 1
ATOM 1068 N N . VAL A 1 132 ? 11.312 -0.851 -2.661 1.00 92.19 132 VAL A N 1
ATOM 1069 C CA . VAL A 1 132 ? 10.571 -0.576 -3.900 1.00 92.19 132 VAL A CA 1
ATOM 1070 C C . VAL A 1 132 ? 11.090 0.679 -4.598 1.00 92.19 132 VAL A C 1
ATOM 1072 O O . VAL A 1 132 ? 11.311 0.647 -5.809 1.00 92.19 132 VAL A O 1
ATOM 1075 N N . LEU A 1 133 ? 11.326 1.759 -3.852 1.00 89.94 133 LEU A N 1
ATOM 1076 C CA . LEU A 1 133 ? 11.875 3.002 -4.393 1.00 89.94 133 LEU A CA 1
ATOM 1077 C C . LEU A 1 133 ? 13.269 2.789 -5.000 1.00 89.94 133 LEU A C 1
ATOM 1079 O O . LEU A 1 133 ? 13.530 3.214 -6.125 1.00 89.94 133 LEU A O 1
ATOM 1083 N N . MET A 1 134 ? 14.156 2.093 -4.284 1.00 88.75 134 MET A N 1
ATOM 1084 C CA . MET A 1 134 ? 15.502 1.786 -4.774 1.00 88.75 134 MET A CA 1
ATOM 1085 C C . MET A 1 134 ? 15.464 0.924 -6.038 1.00 88.75 134 MET A C 1
ATOM 1087 O O . MET A 1 134 ? 16.191 1.202 -6.993 1.00 88.75 134 MET A O 1
ATOM 1091 N N . ALA A 1 135 ? 14.591 -0.088 -6.074 1.00 87.06 135 ALA A N 1
ATOM 1092 C CA . ALA A 1 135 ? 14.409 -0.935 -7.247 1.00 87.06 135 ALA A CA 1
ATOM 1093 C C . ALA A 1 135 ? 13.900 -0.131 -8.454 1.00 87.06 135 ALA A C 1
ATOM 1095 O O . ALA A 1 135 ? 14.418 -0.301 -9.553 1.00 87.06 135 ALA A O 1
ATOM 1096 N N . ALA A 1 136 ? 12.942 0.780 -8.256 1.00 83.19 136 ALA A N 1
ATOM 1097 C CA . ALA A 1 136 ? 12.411 1.635 -9.320 1.00 83.19 136 ALA A CA 1
ATOM 1098 C C . ALA A 1 136 ? 13.458 2.600 -9.905 1.00 83.19 136 ALA A C 1
ATOM 1100 O O . ALA A 1 136 ? 13.402 2.907 -11.092 1.00 83.19 136 ALA A O 1
ATOM 1101 N N . ASN A 1 137 ? 14.425 3.045 -9.096 1.00 79.31 137 ASN A N 1
ATOM 1102 C CA . ASN A 1 137 ? 15.512 3.922 -9.544 1.00 79.31 137 ASN A CA 1
ATOM 1103 C C . ASN A 1 137 ? 16.687 3.168 -10.192 1.00 79.31 137 ASN A C 1
ATOM 1105 O O . ASN A 1 137 ? 17.522 3.793 -10.842 1.00 79.31 137 ASN A O 1
ATOM 1109 N N . SER A 1 138 ? 16.771 1.848 -10.007 1.00 73.75 138 SER A N 1
ATOM 1110 C CA . SER A 1 138 ? 17.898 1.025 -10.473 1.00 73.75 138 SER A CA 1
ATOM 1111 C C . SER A 1 138 ? 17.591 0.195 -11.735 1.00 73.75 138 SER A C 1
ATOM 1113 O O . SER A 1 138 ? 18.512 -0.410 -12.285 1.00 73.75 138 SER A O 1
ATOM 1115 N N . LEU A 1 139 ? 16.324 0.121 -12.185 1.00 62.69 139 LEU A N 1
ATOM 1116 C CA . LEU A 1 139 ? 15.803 -0.834 -13.196 1.00 62.69 139 LEU A CA 1
ATOM 1117 C C . LEU A 1 139 ? 14.962 -0.194 -14.315 1.00 62.69 139 LEU A C 1
ATOM 1119 O O . LEU A 1 139 ? 14.764 -0.863 -15.368 1.00 62.69 139 LEU A O 1
#

pLDDT: mean 82.93, std 14.9, range [39.62, 98.44]